Protein AF-A0A0F2J8I0-F1 (afdb_monomer_lite)

pLDDT: mean 81.59, std 16.68, range [28.83, 96.62]

Foldseek 3Di:
DALPCAPAEEEEEDQDPVVVVVVVVNVVSRYQYEYENPPVPDDDPRYHYDPAPVRRVVPGDYYDYPCVQQDPVRDGDDDRPPPPD

Sequence (85 aa):
MVSVLNGVRLAVIGGDDRELYLIPELIKQGAYIVGVGYEKASPIPGMVLASSALEAIDQVDALLFPMFGTDERGGGVFGFFHRLE

Secondary structure (DSSP, 8-state):
---TTTT-EEEEE---TTHHHHHHHHHHTT-EEEEES-TTSPP-TTEEE-SSHHHHHTT-SEEE--STTB-TTS-B---------

Structure (mmCIF, N/CA/C/O backbone):
data_AF-A0A0F2J8I0-F1
#
_entry.id   AF-A0A0F2J8I0-F1
#
loop_
_atom_site.group_PDB
_atom_site.id
_atom_site.type_symbol
_atom_site.label_atom_id
_atom_site.label_alt_id
_atom_site.label_comp_id
_atom_site.label_asym_id
_atom_site.label_entity_id
_atom_site.label_seq_id
_atom_site.pdbx_PDB_ins_code
_atom_site.Cartn_x
_atom_site.Cartn_y
_atom_site.Cartn_z
_atom_site.occupancy
_atom_site.B_iso_or_equiv
_atom_site.auth_seq_id
_atom_site.auth_comp_id
_atom_site.auth_asym_id
_atom_site.auth_atom_id
_atom_site.pdbx_PDB_model_num
ATOM 1 N N . MET A 1 1 ? -17.342 13.100 8.817 1.00 56.19 1 MET A N 1
ATOM 2 C CA . MET A 1 1 ? -17.028 12.454 7.524 1.00 56.19 1 MET A CA 1
ATOM 3 C C . MET A 1 1 ? -17.176 10.960 7.711 1.00 56.19 1 MET A C 1
ATOM 5 O O . MET A 1 1 ? -16.753 10.468 8.747 1.00 56.19 1 MET A O 1
ATOM 9 N N . VAL A 1 2 ? -17.819 10.270 6.770 1.00 62.81 2 VAL A N 1
ATOM 10 C CA . VAL A 1 2 ? -17.883 8.802 6.771 1.00 62.81 2 VAL A CA 1
ATOM 11 C C . VAL A 1 2 ? -16.555 8.295 6.209 1.00 62.81 2 VAL A C 1
ATOM 13 O O . VAL A 1 2 ? -16.174 8.698 5.113 1.00 62.81 2 VAL A O 1
ATOM 16 N N . SER A 1 3 ? -15.830 7.481 6.973 1.00 79.81 3 SER A N 1
ATOM 17 C CA . SER A 1 3 ? -14.589 6.827 6.548 1.00 79.81 3 SER A CA 1
ATOM 18 C C . SER A 1 3 ? -14.930 5.619 5.677 1.00 79.81 3 SER A C 1
ATOM 20 O O . SER A 1 3 ? -15.257 4.545 6.177 1.00 79.81 3 SER A O 1
ATOM 22 N N . VAL A 1 4 ? -14.913 5.813 4.358 1.00 91.94 4 VAL A N 1
ATOM 23 C CA . VAL A 1 4 ? -15.372 4.801 3.389 1.00 91.94 4 VAL A CA 1
ATOM 24 C C . VAL A 1 4 ? -14.448 3.577 3.351 1.00 91.94 4 VAL A C 1
ATOM 26 O O . VAL A 1 4 ? -14.890 2.496 2.977 1.00 91.94 4 VAL A O 1
ATOM 29 N N . LEU A 1 5 ? -13.190 3.722 3.780 1.00 94.31 5 LEU A N 1
ATOM 30 C CA . LEU A 1 5 ? -12.187 2.654 3.777 1.00 94.31 5 LEU A CA 1
ATOM 31 C C . LEU A 1 5 ? -11.901 2.089 5.173 1.00 94.31 5 LEU A C 1
ATOM 33 O O . LEU A 1 5 ? -10.894 1.414 5.366 1.00 94.31 5 LEU A O 1
ATOM 37 N N . ASN A 1 6 ? -12.757 2.362 6.161 1.00 94.31 6 ASN A N 1
ATOM 38 C CA . ASN A 1 6 ? -12.511 1.909 7.525 1.00 94.31 6 ASN A CA 1
ATOM 39 C C . ASN A 1 6 ? -12.425 0.378 7.608 1.00 94.31 6 ASN A C 1
ATOM 41 O O . ASN A 1 6 ? -13.369 -0.322 7.242 1.00 94.31 6 ASN A O 1
ATOM 45 N N . GLY A 1 7 ? -11.301 -0.127 8.118 1.00 91.19 7 GLY A N 1
ATOM 46 C CA . GLY A 1 7 ? -11.035 -1.563 8.234 1.00 91.19 7 GLY A CA 1
ATOM 47 C C . GLY A 1 7 ? -10.540 -2.232 6.948 1.00 91.19 7 GLY A C 1
ATOM 48 O O . GLY A 1 7 ? -10.262 -3.426 6.979 1.00 91.19 7 GLY A O 1
ATOM 49 N N . VAL A 1 8 ? -10.392 -1.486 5.848 1.00 95.75 8 VAL A N 1
ATOM 50 C CA . VAL A 1 8 ? -9.800 -1.991 4.604 1.00 95.75 8 VAL A CA 1
ATOM 51 C C . VAL A 1 8 ? -8.280 -1.916 4.701 1.00 95.75 8 VAL A C 1
ATOM 53 O O . VAL A 1 8 ? -7.720 -0.861 5.009 1.00 95.75 8 VAL A O 1
ATOM 56 N N . ARG A 1 9 ? -7.602 -3.025 4.412 1.00 96.44 9 ARG A N 1
ATOM 57 C CA . ARG A 1 9 ? -6.141 -3.128 4.390 1.00 96.44 9 ARG A CA 1
ATOM 58 C C . ARG A 1 9 ? -5.663 -3.125 2.945 1.00 96.44 9 ARG A C 1
ATOM 60 O O . ARG A 1 9 ? -6.063 -3.982 2.160 1.00 96.44 9 ARG A O 1
ATOM 67 N N . LEU A 1 10 ? -4.812 -2.173 2.587 1.00 95.31 10 LEU A N 1
ATOM 68 C CA . LEU A 1 10 ? -4.302 -2.014 1.227 1.00 95.31 10 LEU A CA 1
ATOM 69 C C . LEU A 1 10 ? -2.783 -2.108 1.225 1.00 95.31 10 LEU A C 1
ATOM 71 O O . LEU A 1 10 ? -2.126 -1.444 2.028 1.00 95.31 10 LEU A O 1
ATOM 75 N N . ALA A 1 11 ? -2.230 -2.872 0.284 1.00 94.75 11 ALA A N 1
ATOM 76 C CA . ALA A 1 11 ? -0.824 -2.732 -0.063 1.00 94.75 11 ALA A CA 1
ATOM 77 C C . ALA A 1 11 ? -0.698 -1.763 -1.235 1.00 94.75 11 ALA A C 1
ATOM 79 O O . ALA A 1 11 ? -1.229 -2.034 -2.310 1.00 94.75 11 ALA A O 1
ATOM 80 N N . VAL A 1 12 ? 0.005 -0.652 -1.040 1.00 92.50 12 VAL A N 1
ATOM 81 C CA . VAL A 1 12 ? 0.399 0.237 -2.135 1.00 92.50 12 VAL A CA 1
ATOM 82 C C . VAL A 1 12 ? 1.797 -0.186 -2.562 1.00 92.50 12 VAL A C 1
ATOM 84 O O . VAL A 1 12 ? 2.740 -0.119 -1.773 1.00 92.50 12 VAL A O 1
ATOM 87 N N . ILE A 1 13 ? 1.912 -0.702 -3.782 1.00 89.06 13 ILE A N 1
ATOM 88 C CA . ILE A 1 13 ? 3.156 -1.271 -4.300 1.00 89.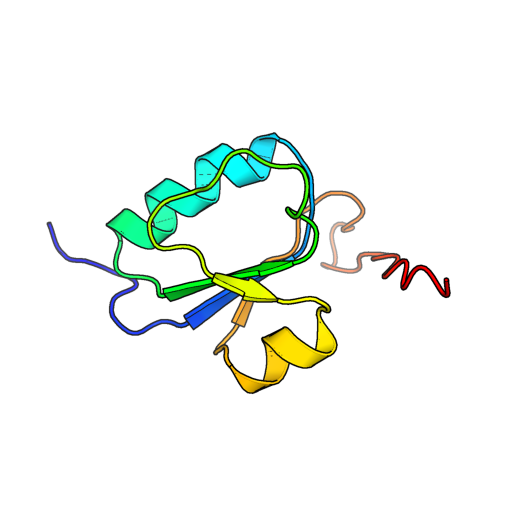06 13 ILE A CA 1
ATOM 89 C C . ILE A 1 13 ? 3.695 -0.332 -5.361 1.00 89.06 13 ILE A C 1
ATOM 91 O O . ILE A 1 13 ? 3.099 -0.233 -6.427 1.00 89.06 13 ILE A O 1
ATOM 95 N N . GLY A 1 14 ? 4.836 0.298 -5.106 1.00 85.44 14 GLY A N 1
ATOM 96 C CA . GLY A 1 14 ? 5.390 1.259 -6.044 1.00 85.44 14 GLY A CA 1
ATOM 97 C C . GLY A 1 14 ? 6.733 1.806 -5.593 1.00 85.44 14 GLY A C 1
ATOM 98 O O . GLY A 1 14 ? 7.681 1.051 -5.396 1.00 85.44 14 GLY A O 1
ATOM 99 N N . GLY A 1 15 ? 6.816 3.127 -5.506 1.00 76.81 15 GLY A N 1
ATOM 100 C CA . GLY A 1 15 ? 8.056 3.866 -5.252 1.00 76.81 15 GLY A CA 1
ATOM 101 C C . GLY A 1 15 ? 8.144 5.173 -6.040 1.00 76.81 15 GLY A C 1
ATOM 102 O O . GLY A 1 15 ? 9.220 5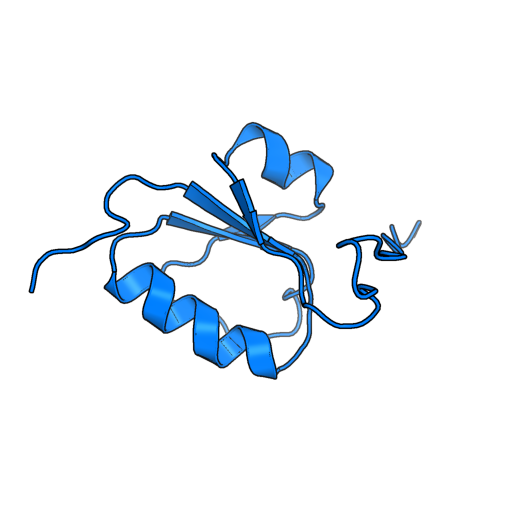.762 -6.134 1.00 76.81 15 GLY A O 1
ATOM 103 N N . ASP A 1 16 ? 7.030 5.607 -6.636 1.00 78.44 16 ASP A N 1
ATOM 104 C CA . ASP A 1 16 ? 6.919 6.869 -7.358 1.00 78.44 16 ASP A CA 1
ATOM 105 C C . ASP A 1 16 ? 6.408 7.974 -6.424 1.00 78.44 16 ASP A C 1
ATOM 107 O O . ASP A 1 16 ? 5.502 7.769 -5.612 1.00 78.44 16 ASP A O 1
ATOM 111 N N . ASP A 1 17 ? 6.954 9.180 -6.577 1.00 78.38 17 ASP A N 1
ATOM 112 C CA . ASP A 1 17 ? 6.619 10.331 -5.735 1.00 78.38 17 ASP A CA 1
ATOM 113 C C . ASP A 1 17 ? 5.121 10.686 -5.760 1.00 78.38 17 ASP A C 1
ATOM 115 O O . ASP A 1 17 ? 4.592 11.234 -4.793 1.00 78.38 17 ASP A O 1
ATOM 119 N N . ARG A 1 18 ? 4.397 10.360 -6.840 1.00 79.31 18 ARG A N 1
ATOM 120 C CA . ARG A 1 18 ? 2.952 10.630 -6.955 1.00 79.31 18 ARG A CA 1
ATOM 121 C C . ARG A 1 18 ? 2.126 9.822 -5.957 1.00 79.31 18 ARG A C 1
ATOM 123 O O . ARG A 1 18 ? 1.097 10.303 -5.486 1.00 79.31 18 ARG A O 1
ATOM 130 N N . GLU A 1 19 ? 2.567 8.619 -5.611 1.00 79.94 19 GLU A N 1
ATOM 131 C CA . GLU A 1 19 ? 1.858 7.733 -4.681 1.00 79.94 19 GLU A CA 1
ATOM 132 C C . GLU A 1 19 ? 1.978 8.232 -3.234 1.00 79.94 19 GLU A C 1
ATOM 134 O O . GLU A 1 19 ? 1.064 8.032 -2.430 1.00 79.94 19 GLU A O 1
ATOM 139 N N . LEU A 1 20 ? 3.038 8.990 -2.928 1.00 84.31 20 LEU A N 1
ATOM 140 C CA . LEU A 1 20 ? 3.241 9.632 -1.626 1.00 84.31 20 LEU A CA 1
ATOM 141 C C . LEU A 1 20 ? 2.134 10.639 -1.283 1.00 84.31 20 LEU A C 1
ATOM 143 O O . LEU A 1 20 ? 1.882 10.893 -0.107 1.00 84.31 20 LEU A O 1
ATOM 147 N N . TYR A 1 21 ? 1.444 11.193 -2.285 1.00 87.81 21 TYR A N 1
ATOM 148 C CA . TYR A 1 21 ? 0.280 12.061 -2.075 1.00 87.81 21 TYR A CA 1
ATOM 149 C C . TYR A 1 21 ? -1.015 11.275 -1.865 1.00 87.81 21 TYR A C 1
ATOM 151 O O . TYR A 1 21 ? -1.922 11.752 -1.185 1.00 87.81 21 TYR A O 1
ATOM 159 N N . LEU A 1 22 ? -1.109 10.073 -2.434 1.00 89.44 22 LEU A N 1
ATOM 160 C CA . LEU A 1 22 ? -2.296 9.229 -2.345 1.00 89.44 22 LEU A CA 1
ATOM 161 C C . LEU A 1 22 ? -2.400 8.543 -0.980 1.00 89.44 22 LEU A C 1
ATOM 163 O O . LEU A 1 22 ? -3.477 8.512 -0.384 1.00 89.44 22 LEU A O 1
ATOM 167 N N . ILE A 1 23 ? -1.282 8.019 -0.475 1.00 93.06 23 ILE A N 1
ATOM 168 C CA . ILE A 1 23 ? -1.233 7.246 0.773 1.00 93.06 23 ILE A CA 1
ATOM 169 C C . ILE A 1 23 ? -1.863 8.007 1.961 1.00 93.06 23 ILE A C 1
ATOM 171 O O . ILE A 1 23 ? -2.739 7.436 2.618 1.00 93.06 23 ILE A O 1
ATOM 175 N N . PRO A 1 24 ? -1.530 9.289 2.231 1.00 94.19 24 PRO A N 1
ATOM 176 C CA . PRO A 1 24 ? -2.147 10.040 3.324 1.00 94.19 24 PRO A CA 1
ATOM 177 C C . PRO A 1 24 ? -3.666 10.184 3.196 1.00 94.19 24 PRO A C 1
ATOM 179 O O . PRO A 1 24 ? -4.367 10.167 4.205 1.00 94.19 24 PRO A O 1
ATOM 182 N N . GLU A 1 25 ? -4.194 10.315 1.978 1.00 93.44 25 GLU A N 1
ATOM 183 C CA . GLU A 1 25 ? -5.638 10.437 1.758 1.00 93.44 25 GLU A CA 1
ATOM 184 C C . GLU A 1 25 ? -6.364 9.115 2.018 1.00 93.44 25 GLU A C 1
ATOM 186 O O . GLU A 1 25 ? -7.432 9.116 2.632 1.00 93.44 25 GLU A O 1
ATOM 191 N N . LEU A 1 26 ? -5.766 7.979 1.647 1.00 94.19 26 LEU A N 1
ATOM 192 C CA . LEU A 1 26 ? -6.311 6.657 1.972 1.00 94.19 26 LEU A CA 1
ATOM 193 C C . LEU A 1 26 ? -6.341 6.420 3.491 1.00 94.19 26 LEU A C 1
ATOM 195 O O . LEU A 1 26 ? -7.355 5.966 4.025 1.00 94.19 26 LEU A O 1
ATOM 199 N N . ILE A 1 27 ? -5.275 6.805 4.201 1.00 95.19 27 ILE A N 1
ATOM 200 C CA . ILE A 1 27 ? -5.205 6.726 5.670 1.00 95.19 27 ILE A CA 1
ATOM 201 C C . ILE A 1 27 ? -6.285 7.607 6.311 1.00 95.19 27 ILE A C 1
ATOM 203 O O . ILE A 1 27 ? -6.995 7.158 7.211 1.00 95.19 27 ILE A O 1
ATOM 207 N N . LYS A 1 28 ? -6.481 8.841 5.823 1.00 94.75 28 LYS A N 1
ATOM 208 C CA . LYS A 1 28 ? -7.561 9.734 6.294 1.00 94.75 28 LYS A CA 1
ATOM 209 C C . LYS A 1 28 ? -8.954 9.126 6.107 1.00 94.75 28 LYS A C 1
ATOM 211 O O . LYS A 1 28 ? -9.856 9.423 6.888 1.00 94.75 28 LYS A O 1
ATOM 216 N N . GLN A 1 29 ? -9.134 8.271 5.100 1.00 95.19 29 GLN A N 1
ATOM 217 C CA . GLN A 1 29 ? -10.378 7.534 4.862 1.00 95.19 29 GLN A CA 1
ATOM 218 C C . GLN A 1 29 ? -10.526 6.271 5.727 1.00 95.19 29 GLN A C 1
ATOM 220 O O . GLN A 1 29 ? -11.546 5.589 5.616 1.00 95.19 29 GLN A O 1
ATOM 225 N N . GLY A 1 30 ? -9.560 5.978 6.605 1.00 94.81 30 GLY A N 1
ATOM 226 C CA . GLY A 1 30 ? -9.586 4.859 7.549 1.00 94.81 30 GLY A CA 1
ATOM 227 C C . GLY A 1 30 ? -8.922 3.576 7.047 1.00 94.81 30 GLY A C 1
ATOM 228 O O . GLY A 1 30 ? -9.058 2.547 7.708 1.00 94.81 30 GLY A O 1
ATOM 229 N N . ALA A 1 31 ? -8.226 3.621 5.907 1.00 96.06 31 ALA A N 1
ATOM 230 C CA . ALA A 1 31 ? -7.500 2.464 5.398 1.00 96.06 31 ALA A CA 1
ATOM 231 C C . ALA A 1 31 ? -6.240 2.186 6.230 1.00 96.06 31 ALA A C 1
ATOM 233 O O . ALA A 1 31 ? -5.525 3.108 6.633 1.00 96.06 31 ALA A O 1
ATOM 234 N N . TYR A 1 32 ? -5.930 0.907 6.421 1.00 96.62 32 TYR A N 1
ATOM 235 C CA . TYR A 1 32 ? -4.623 0.460 6.892 1.00 96.62 32 TYR A CA 1
ATOM 236 C C . TYR A 1 32 ? -3.705 0.256 5.686 1.00 96.62 32 TYR A C 1
ATOM 238 O O . TYR A 1 32 ? -4.049 -0.505 4.781 1.00 96.62 32 TYR A O 1
ATOM 246 N N . ILE A 1 33 ? -2.557 0.938 5.656 1.00 95.88 33 ILE A N 1
ATOM 247 C CA . ILE A 1 33 ? -1.668 0.938 4.490 1.00 95.88 33 ILE A CA 1
ATOM 248 C C . ILE A 1 33 ? -0.361 0.208 4.782 1.00 95.88 33 ILE A C 1
ATOM 250 O O . ILE A 1 33 ? 0.376 0.573 5.702 1.00 95.88 33 ILE A O 1
ATOM 254 N N . VAL A 1 34 ? -0.053 -0.759 3.919 1.00 95.81 34 VAL A N 1
ATOM 255 C CA . VAL A 1 34 ? 1.267 -1.377 3.783 1.00 95.81 34 VAL A CA 1
ATOM 256 C C . VAL A 1 34 ? 1.925 -0.831 2.513 1.00 95.81 34 VAL A C 1
ATOM 258 O O . VAL A 1 34 ? 1.405 -0.999 1.417 1.00 95.81 34 VAL A O 1
ATOM 261 N N . GLY A 1 35 ? 3.050 -0.139 2.640 1.00 93.50 35 GLY A N 1
ATOM 262 C CA . GLY A 1 35 ? 3.845 0.353 1.519 1.00 93.50 35 GLY A CA 1
ATOM 263 C C . GLY A 1 35 ? 4.962 -0.623 1.156 1.00 93.50 35 GLY A C 1
ATOM 264 O O . GLY A 1 35 ? 5.641 -1.139 2.043 1.00 93.50 35 GLY A O 1
ATOM 265 N N . VAL A 1 36 ? 5.183 -0.839 -0.140 1.00 92.38 36 VAL A N 1
ATOM 266 C CA . VAL A 1 36 ? 6.312 -1.619 -0.676 1.00 92.38 36 VAL A CA 1
ATOM 267 C C . VAL A 1 36 ? 7.052 -0.765 -1.705 1.00 92.38 36 VAL A C 1
ATOM 269 O O . VAL A 1 36 ? 6.408 -0.252 -2.621 1.00 92.38 36 VAL A O 1
ATOM 272 N N . GLY A 1 37 ? 8.378 -0.626 -1.571 1.00 89.00 37 GLY A N 1
ATOM 273 C CA . GLY A 1 37 ? 9.215 0.172 -2.480 1.00 89.00 37 GLY A CA 1
ATOM 274 C C . GLY A 1 37 ? 9.370 1.653 -2.102 1.00 89.00 37 GLY A C 1
ATOM 275 O O . GLY A 1 37 ? 9.839 2.458 -2.908 1.00 89.00 37 GLY A O 1
ATOM 276 N N . TYR A 1 38 ? 8.989 2.032 -0.875 1.00 89.94 38 TYR A N 1
ATOM 277 C CA . TYR A 1 38 ? 9.086 3.407 -0.353 1.00 89.94 38 TYR A CA 1
ATOM 278 C C . TYR A 1 38 ? 10.168 3.575 0.721 1.00 89.94 38 TYR A C 1
ATOM 280 O O . TYR A 1 38 ? 10.101 4.487 1.541 1.00 89.94 38 TYR A O 1
ATOM 288 N N . GLU A 1 39 ? 11.193 2.725 0.737 1.00 88.00 39 GLU A N 1
ATOM 289 C CA . GLU A 1 39 ? 12.233 2.711 1.779 1.00 88.00 39 GLU A CA 1
ATOM 290 C C . GLU A 1 39 ? 13.049 4.013 1.811 1.00 88.00 39 GLU A C 1
ATOM 292 O O . GLU A 1 39 ? 13.656 4.357 2.823 1.00 88.00 39 GLU A O 1
ATOM 297 N N . LYS A 1 40 ? 13.068 4.741 0.690 1.00 86.88 40 LYS A N 1
ATOM 298 C CA . LYS A 1 40 ? 13.759 6.029 0.536 1.00 86.88 40 LYS A CA 1
ATOM 299 C C . LYS A 1 40 ? 12.846 7.241 0.722 1.00 86.88 40 LYS A C 1
ATOM 301 O O . LYS A 1 40 ? 13.341 8.366 0.694 1.00 86.88 40 LYS A O 1
ATOM 306 N N . ALA A 1 41 ? 11.539 7.033 0.864 1.00 85.75 41 ALA A N 1
ATOM 307 C CA . ALA A 1 41 ? 10.596 8.121 1.061 1.00 85.75 41 ALA A CA 1
ATOM 308 C C . ALA A 1 41 ? 10.689 8.671 2.490 1.00 85.75 41 ALA A C 1
ATOM 310 O O . ALA A 1 41 ? 11.052 7.968 3.435 1.00 85.75 41 ALA A O 1
ATOM 311 N N . SER A 1 42 ? 10.314 9.939 2.660 1.00 89.19 42 SER A N 1
ATOM 312 C CA . SER A 1 42 ? 10.098 10.498 3.996 1.00 89.19 42 SER A CA 1
ATOM 313 C C . SER A 1 42 ? 9.031 9.681 4.740 1.00 89.19 42 SER A C 1
ATOM 315 O O . SER A 1 42 ? 8.039 9.292 4.118 1.00 89.19 42 SER A O 1
ATOM 317 N N . PRO A 1 43 ? 9.178 9.446 6.059 1.00 89.62 43 PRO A N 1
ATOM 318 C CA . PRO A 1 43 ? 8.204 8.673 6.820 1.00 89.62 43 PRO A CA 1
ATOM 319 C C . PRO A 1 43 ? 6.791 9.246 6.693 1.00 89.62 43 PRO A C 1
ATOM 321 O O . PRO A 1 43 ? 6.567 10.427 6.966 1.00 89.62 43 PRO A O 1
ATOM 324 N N . ILE A 1 44 ? 5.834 8.396 6.317 1.00 91.31 44 ILE A N 1
ATOM 325 C CA . ILE A 1 44 ? 4.413 8.750 6.259 1.00 91.31 44 ILE A CA 1
ATOM 326 C C . ILE A 1 44 ? 3.732 8.200 7.519 1.00 91.31 44 ILE A C 1
ATOM 328 O O . ILE A 1 44 ? 3.660 6.980 7.688 1.00 91.31 44 ILE A O 1
ATOM 332 N N . PRO A 1 45 ? 3.219 9.058 8.421 1.00 93.69 45 PRO A N 1
ATOM 333 C CA . PRO A 1 45 ? 2.506 8.599 9.606 1.00 93.69 45 PRO A CA 1
ATOM 334 C C . PRO A 1 45 ? 1.306 7.716 9.245 1.00 93.69 45 PRO A C 1
ATOM 336 O O . PRO A 1 45 ? 0.471 8.104 8.432 1.00 93.69 45 PRO A O 1
ATOM 339 N N . GLY A 1 46 ? 1.208 6.544 9.877 1.00 93.25 46 GLY A N 1
ATOM 340 C CA . GLY A 1 46 ? 0.120 5.586 9.647 1.00 93.25 46 GLY A CA 1
ATOM 341 C C . GLY A 1 46 ? 0.359 4.592 8.506 1.00 93.25 46 GLY A C 1
ATOM 342 O O . GLY A 1 46 ? -0.477 3.717 8.302 1.00 93.25 46 GLY A O 1
ATOM 343 N N . MET A 1 47 ? 1.490 4.685 7.802 1.00 94.44 47 MET A N 1
ATOM 344 C CA . MET A 1 47 ? 1.936 3.670 6.847 1.00 94.44 47 MET A CA 1
ATOM 345 C C . MET A 1 47 ? 2.917 2.698 7.512 1.00 94.44 47 MET A C 1
ATOM 347 O O . MET A 1 47 ? 3.827 3.119 8.228 1.00 94.44 47 MET A O 1
ATOM 351 N N . VAL A 1 48 ? 2.763 1.404 7.232 1.00 95.12 48 VAL A N 1
ATOM 352 C CA . VAL A 1 48 ? 3.747 0.363 7.564 1.00 95.12 48 VAL A CA 1
ATOM 353 C C . VAL A 1 48 ? 4.533 0.011 6.307 1.00 95.12 48 VAL A C 1
ATOM 355 O O . VAL A 1 48 ? 3.946 -0.089 5.239 1.00 95.12 48 VAL A O 1
ATOM 358 N N . LEU A 1 49 ? 5.849 -0.169 6.410 1.00 93.69 49 LEU A N 1
ATOM 359 C CA . LEU A 1 49 ? 6.675 -0.629 5.291 1.00 93.69 49 LEU A CA 1
ATOM 360 C C . LEU A 1 49 ? 6.846 -2.147 5.352 1.00 93.69 49 LEU A C 1
ATOM 362 O O . LEU A 1 49 ? 7.171 -2.679 6.413 1.00 93.69 49 LEU A O 1
ATOM 366 N N . ALA A 1 50 ? 6.669 -2.815 4.216 1.00 93.38 50 ALA A N 1
ATOM 367 C CA . ALA A 1 50 ? 7.031 -4.215 4.023 1.00 93.38 50 ALA A CA 1
ATOM 368 C C . ALA A 1 50 ? 8.230 -4.317 3.073 1.00 93.38 50 ALA A C 1
ATOM 370 O O . ALA A 1 50 ? 8.374 -3.522 2.144 1.00 93.38 50 ALA A O 1
ATOM 371 N N . SER A 1 51 ? 9.084 -5.314 3.299 1.00 89.12 51 SER A N 1
ATOM 372 C CA . SER A 1 51 ? 10.326 -5.514 2.539 1.00 89.12 51 SER A CA 1
ATOM 373 C C . SER A 1 51 ? 10.092 -6.074 1.135 1.00 89.12 51 SER A C 1
ATOM 375 O O . SER A 1 51 ? 10.961 -6.006 0.266 1.00 89.12 51 SER A O 1
ATOM 377 N N . SER A 1 52 ? 8.914 -6.657 0.899 1.00 88.12 52 SER A N 1
ATOM 378 C CA . SER A 1 52 ? 8.539 -7.213 -0.394 1.00 88.12 52 SER A CA 1
ATOM 379 C C . SER A 1 52 ? 7.025 -7.256 -0.581 1.00 88.12 52 SER A C 1
ATOM 381 O O . SER A 1 52 ? 6.254 -7.287 0.378 1.00 88.12 52 SER A O 1
ATOM 383 N N . ALA A 1 53 ? 6.591 -7.336 -1.840 1.00 86.12 53 ALA A N 1
ATOM 384 C CA . ALA A 1 53 ? 5.183 -7.545 -2.163 1.00 86.12 53 ALA A CA 1
ATOM 385 C C . ALA A 1 53 ? 4.660 -8.883 -1.620 1.00 86.12 53 ALA A C 1
ATOM 387 O O . ALA A 1 53 ? 3.506 -8.959 -1.214 1.00 86.12 53 ALA A O 1
ATOM 388 N N . LEU A 1 54 ? 5.512 -9.914 -1.562 1.00 88.56 54 LEU A N 1
ATOM 389 C CA . LEU A 1 54 ? 5.140 -11.219 -1.018 1.00 88.56 54 LEU A CA 1
ATOM 390 C C . LEU A 1 54 ? 4.851 -11.147 0.491 1.00 88.56 54 LEU A C 1
ATOM 392 O O . LEU A 1 54 ? 3.920 -11.773 0.970 1.00 88.56 54 LEU A O 1
ATOM 396 N N . GLU A 1 55 ? 5.605 -10.343 1.235 1.00 90.88 55 GLU A N 1
ATOM 397 C CA . GLU A 1 55 ? 5.320 -10.104 2.654 1.00 90.88 55 GLU A CA 1
ATOM 398 C C . GLU A 1 55 ? 4.022 -9.300 2.849 1.00 90.88 55 GLU A C 1
ATOM 400 O O . GLU A 1 55 ? 3.277 -9.517 3.807 1.00 90.88 55 GLU A O 1
ATOM 405 N N . ALA A 1 56 ? 3.735 -8.367 1.938 1.00 91.31 56 ALA A N 1
ATOM 406 C CA . ALA A 1 56 ? 2.557 -7.515 2.029 1.00 91.31 56 ALA A CA 1
ATOM 407 C C . ALA A 1 56 ? 1.246 -8.268 1.739 1.00 91.31 56 ALA A C 1
ATOM 409 O O . ALA A 1 56 ? 0.239 -7.976 2.385 1.00 91.31 56 ALA A O 1
ATOM 410 N N . ILE A 1 57 ? 1.238 -9.234 0.807 1.00 91.06 57 ILE A N 1
ATOM 411 C CA . ILE A 1 57 ? 0.004 -9.932 0.389 1.00 91.06 57 ILE A CA 1
ATOM 412 C C . ILE A 1 57 ? -0.681 -10.694 1.528 1.00 91.06 57 ILE A C 1
ATOM 414 O O . ILE A 1 57 ? -1.905 -10.780 1.540 1.00 91.06 57 ILE A O 1
ATOM 418 N N . ASP A 1 58 ? 0.074 -11.182 2.513 1.00 88.81 58 ASP A N 1
ATOM 419 C CA . ASP A 1 58 ? -0.476 -11.934 3.647 1.00 88.81 58 ASP A CA 1
ATOM 420 C C . ASP A 1 58 ? -1.234 -11.036 4.643 1.00 88.81 58 ASP A C 1
ATOM 422 O O . ASP A 1 58 ? -1.943 -11.513 5.532 1.00 88.81 58 ASP A O 1
ATOM 426 N N . GLN A 1 59 ? -1.091 -9.716 4.509 1.00 87.50 59 GLN A N 1
ATOM 427 C CA . GLN A 1 59 ? -1.534 -8.737 5.498 1.00 87.50 59 GLN A CA 1
ATOM 428 C C . GLN A 1 59 ? -2.673 -7.843 5.000 1.00 87.50 59 GLN A C 1
ATOM 430 O O . GLN A 1 59 ? -3.234 -7.089 5.800 1.00 87.50 59 GLN A O 1
ATOM 435 N N . VAL A 1 60 ? -3.033 -7.917 3.715 1.00 94.31 60 VAL A N 1
ATOM 436 C CA . VAL A 1 60 ? -3.918 -6.943 3.058 1.00 94.31 60 VAL A CA 1
ATOM 437 C C . VAL A 1 60 ? -5.094 -7.591 2.333 1.00 94.31 60 VAL A C 1
ATOM 439 O O . VAL A 1 60 ? -5.066 -8.769 1.998 1.00 94.31 60 VAL A O 1
ATOM 442 N N . ASP A 1 61 ? -6.141 -6.804 2.092 1.00 93.94 61 ASP A N 1
ATOM 443 C CA . ASP A 1 61 ? -7.349 -7.237 1.382 1.00 93.94 61 ASP A CA 1
ATOM 444 C C . ASP A 1 61 ? -7.251 -6.968 -0.126 1.00 93.94 61 ASP A C 1
ATOM 446 O O . ASP A 1 61 ? -7.878 -7.659 -0.929 1.00 93.94 61 ASP A O 1
ATOM 450 N N . ALA A 1 62 ? -6.468 -5.960 -0.523 1.00 91.50 62 ALA A N 1
ATOM 451 C CA . ALA A 1 62 ? -6.250 -5.617 -1.922 1.00 91.50 62 ALA A CA 1
ATOM 452 C C . ALA A 1 62 ? -4.865 -5.007 -2.171 1.00 91.50 62 ALA A C 1
ATOM 454 O O . ALA A 1 62 ? -4.252 -4.400 -1.287 1.00 91.50 62 ALA A O 1
ATOM 455 N N . LEU A 1 63 ? -4.404 -5.148 -3.416 1.00 90.31 63 LEU A N 1
ATOM 456 C CA . LEU A 1 63 ? -3.179 -4.538 -3.921 1.00 90.31 63 LEU A CA 1
ATOM 457 C C . LEU A 1 63 ? -3.531 -3.338 -4.798 1.00 90.31 63 LEU A C 1
ATOM 459 O O . LEU A 1 63 ? -4.356 -3.443 -5.707 1.00 90.31 63 LEU A O 1
ATOM 463 N N . LEU A 1 64 ? -2.874 -2.215 -4.542 1.00 88.88 64 LEU A N 1
ATOM 464 C CA . LEU A 1 64 ? -2.941 -1.016 -5.354 1.00 88.88 64 LEU A CA 1
ATOM 465 C C . LEU A 1 64 ? -1.601 -0.834 -6.066 1.00 88.88 64 LEU A C 1
ATOM 467 O O . LEU A 1 64 ? -0.586 -0.543 -5.435 1.00 88.88 64 LEU A O 1
ATOM 471 N N . PHE A 1 65 ? -1.626 -1.006 -7.384 1.00 82.19 65 PHE A N 1
ATOM 472 C CA . PHE A 1 65 ? -0.475 -0.794 -8.253 1.00 82.19 65 PHE A CA 1
ATOM 473 C C . PHE A 1 65 ? -0.566 0.566 -8.960 1.00 82.19 65 PHE A C 1
ATOM 475 O O . PHE A 1 65 ? -1.675 0.990 -9.313 1.00 82.19 65 PHE A O 1
ATOM 482 N N . PRO A 1 66 ? 0.566 1.237 -9.238 1.00 72.50 66 PRO A N 1
ATOM 483 C CA . PRO A 1 66 ? 0.601 2.368 -10.148 1.00 72.50 66 PRO A CA 1
ATOM 484 C C . PRO A 1 66 ? 0.039 1.960 -11.503 1.00 72.50 66 PRO A C 1
ATOM 486 O O . PRO A 1 66 ? 0.320 0.883 -12.016 1.00 72.50 66 PRO A O 1
ATOM 489 N N . MET A 1 67 ? -0.689 2.868 -12.147 1.00 65.12 67 MET A N 1
ATOM 490 C CA . MET A 1 67 ? -1.182 2.643 -13.511 1.00 65.12 67 MET A CA 1
ATOM 491 C C . MET A 1 67 ? -0.074 2.634 -14.578 1.00 65.12 67 MET A C 1
ATOM 493 O O . MET A 1 67 ? -0.358 2.417 -15.756 1.00 65.12 67 MET A O 1
ATOM 497 N N . PHE A 1 68 ? 1.178 2.934 -14.222 1.00 63.75 68 PHE A N 1
ATOM 498 C CA . PHE A 1 68 ? 2.243 3.026 -15.213 1.00 63.75 68 PHE A CA 1
ATOM 499 C C . PHE A 1 68 ? 2.566 1.637 -15.769 1.00 63.75 68 PHE A C 1
ATOM 501 O O . PHE A 1 68 ? 2.973 0.746 -15.032 1.00 63.75 68 PHE A O 1
ATOM 508 N N . GLY A 1 69 ? 2.393 1.468 -17.079 1.00 58.09 69 GLY A N 1
ATOM 509 C CA . GLY A 1 69 ? 2.610 0.188 -17.749 1.00 58.09 69 GLY A CA 1
ATOM 510 C C . GLY A 1 69 ? 1.370 -0.698 -17.861 1.00 58.09 69 GLY A C 1
ATOM 511 O O . GLY A 1 69 ? 1.511 -1.784 -18.412 1.00 58.09 69 GLY A O 1
ATOM 512 N N . THR A 1 70 ? 0.192 -0.248 -17.407 1.00 64.06 70 THR A N 1
ATOM 513 C CA . THR A 1 70 ? -1.093 -0.946 -17.587 1.00 64.06 70 THR A CA 1
ATOM 514 C C . THR A 1 70 ? -1.742 -0.555 -18.916 1.00 64.06 70 THR A C 1
ATOM 516 O O . THR A 1 70 ? -1.948 0.627 -19.190 1.00 64.06 70 THR A O 1
ATOM 519 N N . ASP A 1 71 ? -2.061 -1.543 -19.746 1.00 68.94 71 ASP A N 1
ATOM 520 C CA . ASP A 1 71 ? -2.794 -1.366 -20.994 1.00 68.94 71 ASP A CA 1
ATOM 521 C C . ASP A 1 71 ? -4.310 -1.189 -20.770 1.00 68.94 71 ASP A C 1
ATOM 523 O O . ASP A 1 71 ? -4.842 -1.297 -19.664 1.00 68.94 71 ASP A O 1
ATOM 527 N N . GLU A 1 72 ? -5.032 -0.924 -21.857 1.00 72.50 72 GLU A N 1
ATOM 528 C CA . GLU A 1 72 ? -6.489 -0.729 -21.876 1.00 72.50 72 GLU A CA 1
ATOM 529 C C . GLU A 1 72 ? -7.309 -1.948 -21.411 1.00 72.50 72 GLU A C 1
ATOM 531 O O . GLU A 1 72 ? -8.505 -1.826 -21.146 1.00 72.50 72 GLU A O 1
ATOM 536 N N . ARG A 1 73 ? -6.686 -3.125 -21.294 1.00 70.50 73 ARG A N 1
ATOM 537 C CA . ARG A 1 73 ? -7.302 -4.369 -20.813 1.00 70.50 73 ARG A CA 1
ATOM 538 C C . ARG A 1 73 ? -6.970 -4.647 -19.348 1.00 70.50 73 ARG A C 1
ATOM 540 O O . ARG A 1 73 ? -7.343 -5.701 -18.836 1.00 70.50 73 ARG A O 1
ATOM 547 N N . GLY A 1 74 ? -6.270 -3.729 -18.679 1.00 61.19 74 GLY A N 1
ATOM 548 C CA . GLY A 1 74 ? -5.755 -3.932 -17.327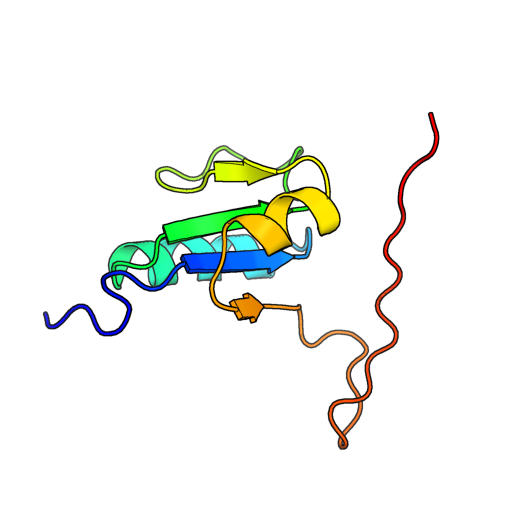 1.00 61.19 74 GLY A CA 1
ATOM 549 C C . GLY A 1 74 ? -4.493 -4.800 -17.282 1.00 61.19 74 GLY A C 1
ATOM 550 O O . GLY A 1 74 ? -4.036 -5.145 -16.194 1.00 61.19 74 GLY A O 1
ATOM 551 N N . GLY A 1 75 ? -3.927 -5.168 -18.435 1.00 56.03 75 GLY A N 1
ATOM 552 C CA . GLY A 1 75 ? -2.683 -5.916 -18.537 1.00 56.03 75 GLY A CA 1
ATOM 553 C C . GLY A 1 75 ? -1.497 -4.989 -18.319 1.00 56.03 75 GLY A C 1
ATOM 554 O O . GLY A 1 75 ? -1.223 -4.128 -19.146 1.00 56.03 75 GLY A O 1
ATOM 555 N N . GLY A 1 76 ? -0.790 -5.153 -17.203 1.00 62.22 76 GLY A N 1
ATOM 556 C CA . GLY A 1 76 ? 0.424 -4.397 -16.915 1.00 62.22 76 GLY A CA 1
ATOM 557 C C . GLY A 1 76 ? 1.645 -5.291 -16.776 1.00 62.22 76 GLY A C 1
ATOM 558 O O . GLY A 1 76 ? 1.571 -6.355 -16.161 1.00 62.22 76 GLY A O 1
ATOM 559 N N . VAL A 1 77 ? 2.784 -4.869 -17.333 1.00 55.78 77 VAL A N 1
ATOM 560 C CA . VAL A 1 77 ? 4.076 -5.492 -17.010 1.00 55.78 77 VAL A CA 1
ATOM 561 C C . VAL A 1 77 ? 4.625 -4.798 -15.774 1.00 55.78 77 VAL A C 1
ATOM 563 O O . VAL A 1 77 ? 5.247 -3.742 -15.859 1.00 55.78 77 VAL A O 1
ATOM 566 N N . PHE A 1 78 ? 4.400 -5.413 -14.618 1.00 57.97 78 PHE A N 1
ATOM 567 C CA . PHE A 1 78 ? 5.005 -4.984 -13.365 1.00 57.97 78 PHE A CA 1
ATOM 568 C C . PHE A 1 78 ? 6.286 -5.779 -13.133 1.00 57.97 78 PHE A C 1
ATOM 570 O O . PHE A 1 78 ? 6.263 -6.976 -12.847 1.00 57.97 78 PHE A O 1
ATOM 577 N N . GLY A 1 79 ? 7.428 -5.113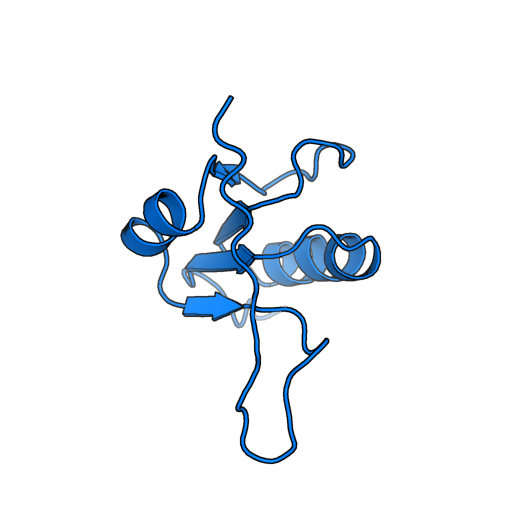 -13.293 1.00 52.47 79 GLY A N 1
ATOM 578 C CA . GLY A 1 79 ? 8.712 -5.674 -12.900 1.00 52.47 79 GLY A CA 1
ATOM 579 C C . GLY A 1 79 ? 8.870 -5.589 -11.387 1.00 52.47 79 GLY A C 1
ATOM 580 O O . GLY A 1 79 ? 9.236 -4.536 -10.872 1.00 52.47 79 GLY A O 1
ATOM 581 N N . PHE A 1 80 ? 8.631 -6.688 -10.670 1.00 51.72 80 PHE A N 1
ATOM 582 C CA . PHE A 1 80 ? 9.080 -6.811 -9.284 1.00 51.72 80 PHE A CA 1
ATOM 583 C C . PHE A 1 80 ? 10.593 -7.023 -9.288 1.00 51.72 80 PHE A C 1
ATOM 585 O O . PHE A 1 80 ? 11.080 -8.150 -9.378 1.00 51.72 80 PHE A O 1
ATOM 592 N N . PHE A 1 81 ? 11.357 -5.935 -9.227 1.00 44.31 81 PHE A N 1
ATOM 593 C CA . PHE A 1 81 ? 12.797 -6.026 -9.022 1.00 44.31 81 PHE A CA 1
ATOM 594 C C . PHE A 1 81 ? 13.062 -6.402 -7.563 1.00 44.31 81 PHE A C 1
ATOM 596 O O . PHE A 1 81 ? 13.259 -5.543 -6.709 1.00 44.31 81 PHE A O 1
ATOM 603 N N . HIS A 1 82 ? 13.069 -7.703 -7.270 1.00 42.03 82 HIS A N 1
ATOM 604 C CA . HIS A 1 82 ? 13.717 -8.200 -6.064 1.00 42.03 82 HIS A CA 1
ATOM 605 C C . HIS A 1 82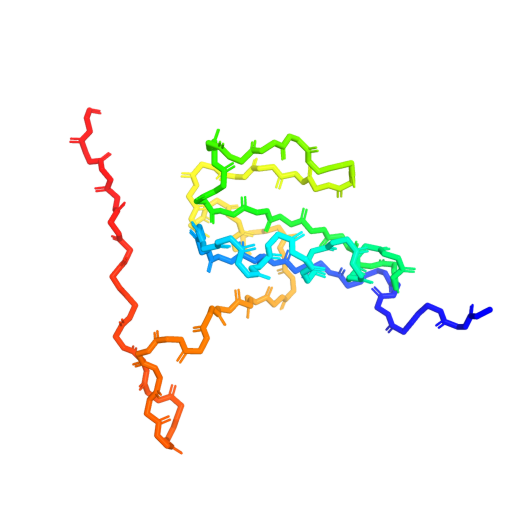 ? 15.221 -8.012 -6.275 1.00 42.03 82 HIS A C 1
ATOM 607 O O . HIS A 1 82 ? 15.844 -8.72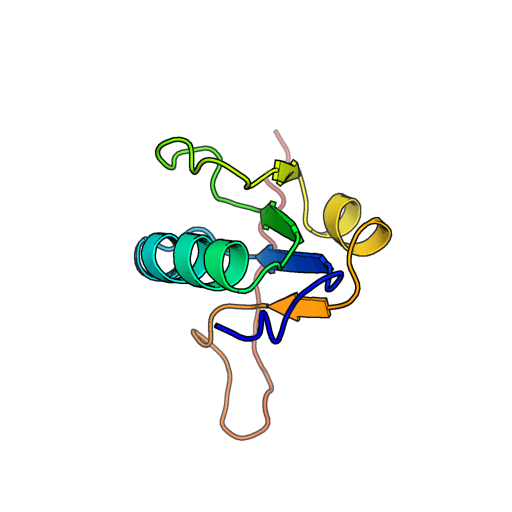0 -7.070 1.00 42.03 82 HIS A O 1
ATOM 613 N N . ARG A 1 83 ? 15.800 -6.985 -5.650 1.00 34.44 83 ARG A N 1
ATOM 614 C CA . ARG A 1 83 ? 17.251 -6.822 -5.633 1.00 34.44 83 ARG A CA 1
ATOM 615 C C . ARG A 1 83 ? 17.812 -7.958 -4.776 1.00 34.44 83 ARG A C 1
ATOM 617 O O . ARG A 1 83 ? 17.688 -7.925 -3.560 1.00 34.44 83 ARG A O 1
ATOM 624 N N . LEU A 1 84 ? 18.364 -8.977 -5.434 1.00 28.83 84 LEU A N 1
ATOM 625 C CA . LEU A 1 84 ? 19.244 -9.953 -4.801 1.00 28.83 84 LEU A CA 1
ATOM 626 C C . LEU A 1 84 ? 20.553 -9.220 -4.481 1.00 28.83 84 LEU A C 1
ATOM 628 O O . LEU A 1 84 ? 21.383 -9.035 -5.371 1.00 28.83 84 LEU A O 1
ATOM 632 N N . GLU A 1 85 ? 20.685 -8.739 -3.250 1.00 37.91 85 GLU A N 1
ATOM 633 C CA . GLU A 1 85 ? 21.979 -8.440 -2.624 1.00 37.91 85 GLU A CA 1
ATOM 634 C C . GLU A 1 85 ? 22.232 -9.458 -1.511 1.00 37.91 85 GLU A C 1
ATOM 636 O O . GLU A 1 85 ? 21.297 -9.701 -0.714 1.00 37.91 85 GLU A O 1
#

Radius of gyration: 13.09 Å; chains: 1; bounding box: 40×24×32 Å